Protein AF-A0A0N8TEP3-F1 (afdb_monomer)

Radius of gyration: 18.55 Å; Cα contacts (8 Å, |Δi|>4): 269; chains: 1; bounding box: 46×30×51 Å

Secondary structure (DSSP, 8-state):
--HHHHHTTTT-EEEEEE------EEEE--TT-SSGGG--TT--EEESSTTTSHHHHHHHHHHHHHH-GGGTTTTGGGEEE--HHHHHHHHHH-SSS--EEEE-TTHHHHHHTSTT-EEEEEHHHHHTS---S-EEEEEHHHHHH-HHHHHHHHHHHHHHHHHHHH-HHHHT--

pLDDT: mean 94.8, std 5.41, range [58.16, 98.81]

Foldseek 3Di:
DDPCVVCPPHQNKDFLDFLDWFKWFKKFLPPQQQAPVSDDLQAAEEDQDQCDAPLLQLQLLVQCVVPNNVCSCVCSSRYDHDDLVVLLVDCQVDPDSHGIYRGTPPSVVVSVVRVSMDTRDISQVSVVHTDGRDTDIGTPVCCVVCVPVSVVVSVVSVVVVVVCVVDVPVVPDD

Structure (mmCIF, N/CA/C/O backbone):
data_AF-A0A0N8TEP3-F1
#
_entry.id   AF-A0A0N8TEP3-F1
#
loop_
_atom_site.group_PDB
_atom_site.id
_atom_site.type_symbol
_atom_site.label_atom_id
_atom_site.label_alt_id
_atom_site.label_comp_id
_atom_site.label_asym_id
_atom_site.label_entity_id
_atom_site.label_seq_id
_atom_site.pdbx_PDB_ins_code
_atom_site.Cartn_x
_atom_site.Cartn_y
_atom_site.Cartn_z
_atom_site.occupancy
_atom_site.B_iso_or_equiv
_atom_site.auth_seq_id
_atom_site.auth_comp_id
_atom_site.auth_asym_id
_atom_site.auth_atom_id
_atom_site.pdbx_PDB_model_num
ATOM 1 N N . MET A 1 1 ? -10.595 -2.912 -13.301 1.00 58.91 1 MET A N 1
ATOM 2 C CA . MET A 1 1 ? -9.607 -3.291 -14.334 1.00 58.91 1 MET A CA 1
ATOM 3 C C . MET A 1 1 ? -8.311 -2.551 -14.093 1.00 58.91 1 MET A C 1
ATOM 5 O O . MET A 1 1 ? -8.337 -1.329 -13.972 1.00 58.91 1 MET A O 1
ATOM 9 N N . THR A 1 2 ? -7.221 -3.300 -13.992 1.00 80.44 2 THR A N 1
ATOM 10 C CA . THR A 1 2 ? -5.855 -2.792 -13.817 1.00 80.44 2 THR A CA 1
ATOM 11 C C . THR A 1 2 ? -5.251 -2.356 -15.157 1.00 80.44 2 THR A C 1
ATOM 13 O O . THR A 1 2 ? -5.836 -2.590 -16.217 1.00 80.44 2 THR A O 1
ATOM 16 N N . ILE A 1 3 ? -4.078 -1.715 -15.133 1.00 86.19 3 ILE A N 1
ATOM 17 C CA . ILE A 1 3 ? -3.324 -1.395 -16.357 1.00 86.19 3 ILE A CA 1
ATOM 18 C C . ILE A 1 3 ? -2.951 -2.660 -17.150 1.00 86.19 3 ILE A C 1
ATOM 20 O O . ILE A 1 3 ? -2.987 -2.653 -18.380 1.00 86.19 3 ILE A O 1
ATOM 24 N N . TRP A 1 4 ? -2.683 -3.767 -16.456 1.00 87.62 4 TRP A N 1
ATOM 25 C CA . TRP A 1 4 ? -2.353 -5.061 -17.054 1.00 87.62 4 TRP A CA 1
ATOM 26 C C . TRP A 1 4 ? -3.516 -5.595 -17.888 1.00 87.62 4 TRP A C 1
ATOM 28 O O . TRP A 1 4 ? -3.339 -5.939 -19.054 1.00 87.62 4 TRP A O 1
ATOM 38 N N . ASP A 1 5 ? -4.731 -5.551 -17.331 1.00 87.94 5 ASP A N 1
ATOM 39 C CA . ASP A 1 5 ? -5.941 -5.991 -18.035 1.00 87.94 5 ASP A CA 1
ATOM 40 C C . ASP A 1 5 ? -6.217 -5.130 -19.271 1.00 87.94 5 ASP A C 1
ATOM 42 O O . ASP A 1 5 ? -6.602 -5.638 -20.320 1.00 87.94 5 ASP A O 1
ATOM 46 N N . ARG A 1 6 ? -6.020 -3.810 -19.152 1.00 89.88 6 ARG A N 1
ATOM 47 C CA . ARG A 1 6 ? -6.320 -2.848 -20.224 1.00 89.88 6 ARG A CA 1
ATOM 48 C C . ARG A 1 6 ? -5.354 -2.931 -21.403 1.00 89.88 6 ARG A C 1
ATOM 50 O O . ARG A 1 6 ? -5.730 -2.547 -22.507 1.00 89.88 6 ARG A O 1
ATOM 57 N N . THR A 1 7 ? -4.120 -3.373 -21.171 1.00 94.88 7 THR A N 1
ATOM 58 C CA . THR A 1 7 ? -3.052 -3.359 -22.185 1.00 94.88 7 THR A CA 1
ATOM 59 C C . THR A 1 7 ? -2.749 -4.730 -22.783 1.00 94.88 7 THR A C 1
ATOM 61 O O . THR A 1 7 ? -2.000 -4.810 -23.761 1.00 94.88 7 THR A O 1
ATOM 64 N N . LYS A 1 8 ? -3.355 -5.797 -22.248 1.00 93.81 8 LYS A N 1
ATOM 65 C CA . LYS A 1 8 ? -3.216 -7.168 -22.746 1.00 93.81 8 LYS A CA 1
ATOM 66 C C . LYS A 1 8 ? -3.628 -7.270 -24.220 1.00 93.81 8 LYS A C 1
ATOM 68 O O . LYS A 1 8 ? -4.725 -6.867 -24.597 1.00 93.81 8 LYS A O 1
ATOM 73 N N . GLY A 1 9 ? -2.744 -7.822 -25.049 1.00 93.62 9 GLY A N 1
ATOM 74 C CA . GLY A 1 9 ? -2.934 -7.979 -26.494 1.00 93.62 9 GLY A CA 1
ATOM 75 C C . GLY A 1 9 ? -2.723 -6.702 -27.317 1.00 93.62 9 GLY A C 1
ATOM 76 O O . GLY A 1 9 ? -2.946 -6.729 -28.524 1.00 93.62 9 GLY A O 1
ATOM 77 N N . LYS A 1 10 ? -2.321 -5.588 -26.689 1.00 93.00 10 LYS A N 1
ATOM 78 C CA . LYS A 1 10 ? -1.996 -4.320 -27.360 1.00 93.00 10 LYS A CA 1
ATOM 79 C C . LYS A 1 10 ? -0.603 -3.845 -26.954 1.00 93.00 10 LYS A C 1
ATOM 81 O O . LYS A 1 10 ? 0.382 -4.322 -27.493 1.00 93.00 10 LYS A O 1
ATOM 86 N N . GLN A 1 11 ? -0.503 -2.925 -25.994 1.00 96.00 11 GLN A N 1
ATOM 87 C CA . GLN A 1 11 ? 0.782 -2.413 -25.510 1.00 96.00 11 GLN A CA 1
ATOM 88 C C . GLN A 1 11 ? 1.557 -3.438 -24.669 1.00 96.00 11 GLN A C 1
ATOM 90 O O . GLN A 1 11 ? 2.762 -3.270 -24.494 1.00 96.00 11 GLN A O 1
ATOM 95 N N . ASN A 1 12 ? 0.871 -4.454 -24.125 1.00 95.56 12 ASN A N 1
ATOM 96 C CA . ASN A 1 12 ? 1.445 -5.513 -23.294 1.00 95.56 12 ASN A CA 1
ATOM 97 C C . ASN A 1 12 ? 2.394 -4.951 -22.226 1.00 95.56 12 ASN A C 1
ATOM 99 O O . ASN A 1 12 ? 3.600 -5.190 -22.262 1.00 95.56 12 ASN A O 1
ATOM 103 N N . VAL A 1 13 ? 1.858 -4.165 -21.286 1.00 96.75 13 VAL A N 1
ATOM 104 C CA . VAL A 1 13 ? 2.673 -3.649 -20.178 1.00 96.75 13 VAL A CA 1
ATOM 105 C C . VAL A 1 13 ? 3.082 -4.828 -19.291 1.00 96.75 13 VAL A C 1
ATOM 107 O O . VAL A 1 13 ? 2.239 -5.645 -18.918 1.00 96.75 13 VAL A O 1
ATOM 110 N N . LYS A 1 14 ? 4.372 -4.928 -18.964 1.00 94.62 14 LYS A N 1
ATOM 111 C CA . LYS A 1 14 ? 4.967 -6.002 -18.155 1.00 94.62 14 LYS A CA 1
ATOM 112 C C . LYS A 1 14 ? 5.888 -5.418 -17.085 1.00 94.62 14 LYS A C 1
ATOM 114 O O . LYS A 1 14 ? 6.486 -4.359 -17.282 1.00 94.62 14 LYS A O 1
ATOM 119 N N . ALA A 1 15 ? 5.998 -6.111 -15.954 1.00 93.25 15 ALA A N 1
ATOM 120 C CA . ALA A 1 15 ? 6.945 -5.754 -14.903 1.00 93.25 15 ALA A CA 1
ATOM 121 C C . ALA A 1 15 ? 8.391 -6.022 -15.357 1.00 93.25 15 ALA A C 1
ATOM 123 O O . ALA A 1 15 ? 8.665 -7.028 -16.005 1.00 93.25 15 ALA A O 1
ATOM 124 N N . ILE A 1 16 ? 9.291 -5.113 -14.990 1.00 93.81 16 ILE A N 1
ATOM 125 C CA . ILE A 1 16 ? 10.739 -5.189 -15.211 1.00 93.81 16 ILE A CA 1
ATOM 126 C C . ILE A 1 16 ? 11.412 -5.782 -13.975 1.00 93.81 16 ILE A C 1
ATOM 128 O O . ILE A 1 16 ? 12.152 -6.755 -14.066 1.00 93.81 16 ILE A O 1
ATOM 132 N N . ALA A 1 17 ? 11.161 -5.171 -12.815 1.00 92.25 17 ALA A N 1
ATOM 133 C CA . ALA A 1 17 ? 11.792 -5.522 -11.551 1.00 92.25 17 ALA A CA 1
ATOM 134 C C . ALA A 1 17 ? 10.919 -5.085 -10.369 1.00 92.25 17 ALA A C 1
ATOM 136 O O . ALA A 1 17 ? 10.216 -4.072 -10.441 1.00 92.25 17 ALA A O 1
ATOM 137 N N . SER A 1 18 ? 10.997 -5.826 -9.264 1.00 90.88 18 SER A N 1
ATOM 138 C CA . SER A 1 18 ? 10.519 -5.367 -7.958 1.00 90.88 18 SER A CA 1
ATOM 139 C C . SER A 1 18 ? 11.547 -4.433 -7.328 1.00 90.88 18 SER A C 1
ATOM 141 O O . SER A 1 18 ? 12.733 -4.753 -7.328 1.00 90.88 18 SER A O 1
ATOM 143 N N . LEU A 1 19 ? 11.102 -3.328 -6.733 1.00 88.12 19 LEU A N 1
ATOM 144 C CA . LEU A 1 19 ? 11.996 -2.340 -6.112 1.00 88.12 19 LEU A CA 1
ATOM 145 C C . LEU A 1 19 ? 12.224 -2.554 -4.614 1.00 88.12 19 LEU A C 1
ATOM 147 O O . LEU A 1 19 ? 12.966 -1.811 -3.980 1.00 88.12 19 LEU A O 1
ATOM 151 N N . GLY A 1 20 ? 11.574 -3.553 -4.025 1.00 84.44 20 GLY A N 1
ATOM 152 C CA . GLY A 1 20 ? 11.754 -3.871 -2.618 1.00 84.44 20 GLY A CA 1
ATOM 153 C C . GLY A 1 20 ? 10.636 -4.736 -2.066 1.00 84.44 20 GLY A C 1
ATOM 154 O O . GLY A 1 20 ? 9.556 -4.848 -2.648 1.00 84.44 20 GLY A O 1
ATOM 155 N N . SER A 1 21 ? 10.918 -5.335 -0.917 1.00 85.75 21 SER A N 1
ATOM 156 C CA . SER A 1 21 ? 9.994 -6.156 -0.145 1.00 85.75 21 SER A CA 1
ATOM 157 C C . SER A 1 21 ? 9.827 -5.484 1.211 1.00 85.75 21 SER A C 1
ATOM 159 O O . SER A 1 21 ? 10.667 -5.638 2.099 1.00 85.75 21 SER A O 1
ATOM 161 N N . MET A 1 22 ? 8.770 -4.684 1.353 1.00 89.56 22 MET A N 1
ATOM 162 C CA . MET A 1 22 ? 8.400 -4.067 2.625 1.00 89.56 22 MET A CA 1
ATOM 163 C C . MET A 1 22 ? 6.888 -4.163 2.831 1.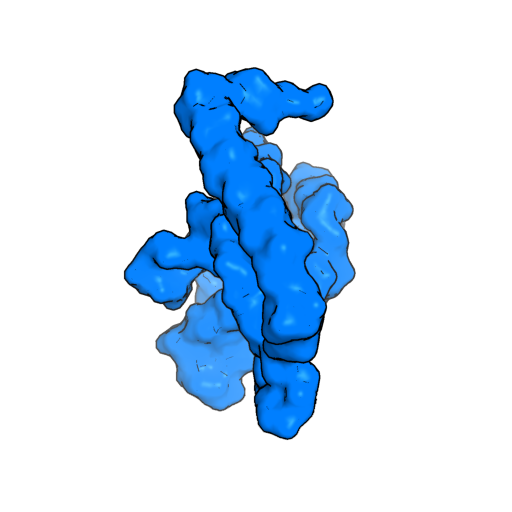00 89.56 22 MET A C 1
ATOM 165 O O . MET A 1 22 ? 6.132 -3.849 1.903 1.00 89.56 22 MET A O 1
ATOM 169 N N . PRO A 1 23 ? 6.425 -4.552 4.032 1.00 94.38 23 PRO A N 1
ATOM 170 C CA . PRO A 1 23 ? 5.004 -4.571 4.312 1.00 94.38 23 PRO A CA 1
ATOM 171 C C . PRO A 1 23 ? 4.467 -3.142 4.379 1.00 94.38 23 PRO A C 1
ATOM 173 O O . PRO A 1 23 ? 5.136 -2.231 4.866 1.00 94.38 23 PRO A O 1
ATOM 176 N N . ASN A 1 24 ? 3.237 -2.975 3.911 1.00 97.00 24 ASN A N 1
ATOM 177 C CA . ASN A 1 24 ? 2.411 -1.805 4.183 1.00 97.00 24 ASN A CA 1
ATOM 178 C C . ASN A 1 24 ? 1.559 -2.118 5.417 1.00 97.00 24 ASN A C 1
ATOM 180 O O . ASN A 1 24 ? 1.069 -3.245 5.557 1.00 97.00 24 ASN A O 1
ATOM 184 N N . TYR A 1 25 ? 1.360 -1.144 6.298 1.00 98.50 25 TYR A N 1
ATOM 185 C CA . TYR A 1 25 ? 0.572 -1.322 7.519 1.00 98.50 25 TYR A CA 1
ATOM 186 C C . TYR A 1 25 ? -0.721 -0.523 7.465 1.00 98.50 25 TYR A C 1
ATOM 188 O O . TYR A 1 25 ? -0.700 0.657 7.128 1.00 98.50 25 TYR A O 1
ATOM 196 N N . LEU A 1 26 ? -1.836 -1.144 7.855 1.00 98.69 26 LEU A N 1
ATOM 197 C CA . LEU A 1 26 ? -3.024 -0.388 8.243 1.00 98.69 26 LEU A CA 1
ATOM 198 C C . LEU A 1 26 ? -2.847 0.045 9.689 1.00 98.69 26 LEU A C 1
ATOM 200 O O . LEU A 1 26 ? -2.759 -0.799 10.582 1.00 98.69 26 LEU A O 1
ATOM 204 N N . LEU A 1 27 ? -2.769 1.348 9.897 1.00 98.81 27 LEU A N 1
ATOM 205 C CA . LEU A 1 27 ? -2.609 1.977 11.196 1.00 98.81 27 LEU A CA 1
ATOM 206 C C . LEU A 1 27 ? -3.899 2.690 11.581 1.00 98.81 27 LEU A C 1
ATOM 208 O O . LEU A 1 27 ? -4.637 3.144 10.707 1.00 98.81 27 LEU A O 1
ATOM 212 N N . THR A 1 28 ? -4.152 2.815 12.877 1.00 98.62 28 THR A N 1
ATOM 213 C CA . THR A 1 28 ? -5.267 3.606 13.400 1.00 98.62 28 THR A CA 1
ATOM 214 C C . THR A 1 28 ? -4.883 4.279 14.709 1.00 98.62 28 THR A C 1
ATOM 216 O O . THR A 1 28 ? -4.073 3.742 15.462 1.00 98.62 28 THR A O 1
ATOM 219 N N . ASN A 1 29 ? -5.465 5.450 14.966 1.00 98.06 29 ASN A N 1
ATOM 220 C CA . ASN A 1 29 ? -5.438 6.106 16.272 1.00 98.06 29 ASN A CA 1
ATOM 221 C C . ASN A 1 29 ? -6.754 5.911 17.051 1.00 98.06 29 ASN A C 1
ATOM 223 O O . ASN A 1 29 ? -6.900 6.421 18.161 1.00 98.06 29 ASN A O 1
ATOM 227 N N . ASN A 1 30 ? -7.722 5.176 16.484 1.00 97.88 30 ASN A N 1
ATOM 228 C CA . ASN A 1 30 ? -8.975 4.849 17.151 1.00 97.88 30 ASN A CA 1
ATOM 229 C C . ASN A 1 30 ? -8.746 3.681 18.132 1.00 97.88 30 ASN A C 1
ATOM 231 O O . ASN A 1 30 ? -8.542 2.545 17.690 1.00 97.88 30 ASN A O 1
ATOM 235 N N . PRO A 1 31 ? -8.828 3.893 19.461 1.00 96.94 31 PRO A N 1
ATOM 236 C CA . PRO A 1 31 ? -8.540 2.842 20.435 1.00 96.94 31 PRO A CA 1
ATOM 237 C C . PRO A 1 31 ? -9.537 1.679 20.373 1.00 96.94 31 PRO A C 1
ATOM 239 O O . PRO A 1 31 ? -9.193 0.588 20.828 1.00 96.94 31 PRO A O 1
ATOM 242 N N . ASN A 1 32 ? -10.725 1.882 19.795 1.00 97.81 32 ASN A N 1
ATOM 243 C CA . ASN A 1 32 ? -11.759 0.855 19.668 1.00 97.81 32 ASN A CA 1
ATOM 244 C C . ASN A 1 32 ? -11.535 -0.086 18.478 1.00 97.81 32 ASN A C 1
ATOM 246 O O . ASN A 1 32 ? -12.147 -1.147 18.432 1.00 97.81 32 ASN A O 1
ATOM 250 N N . VAL A 1 33 ? -10.658 0.270 17.534 1.00 98.44 33 VAL A N 1
ATOM 251 C CA . VAL A 1 33 ? -10.364 -0.562 16.363 1.00 98.44 33 VAL A CA 1
ATOM 252 C C . VAL A 1 33 ? -9.123 -1.396 16.642 1.00 98.44 33 VAL A C 1
ATOM 254 O O . VAL A 1 33 ? -8.015 -0.871 16.630 1.00 98.44 33 VAL A O 1
ATOM 257 N N . LYS A 1 34 ? -9.273 -2.698 16.900 1.00 98.12 34 LYS A N 1
ATOM 258 C CA . LYS A 1 34 ? -8.138 -3.621 17.110 1.00 98.12 34 LYS A CA 1
ATOM 259 C C . LYS A 1 34 ? -7.907 -4.531 15.915 1.00 98.12 34 LYS A C 1
ATOM 261 O O . LYS A 1 34 ? -6.782 -4.934 15.641 1.00 98.12 34 LYS A O 1
ATOM 266 N N . THR A 1 35 ? -8.973 -4.829 15.196 1.00 97.69 35 THR A N 1
ATOM 267 C CA . THR A 1 35 ? -9.001 -5.656 14.000 1.00 97.69 35 THR A CA 1
ATOM 268 C C . THR A 1 35 ? -9.816 -4.952 12.928 1.00 97.69 35 THR A C 1
ATOM 270 O O . THR A 1 35 ? -10.581 -4.032 13.213 1.00 97.69 35 THR A O 1
ATOM 273 N N . ILE A 1 36 ? -9.734 -5.417 11.681 1.00 96.50 36 ILE A N 1
ATOM 274 C CA . ILE A 1 36 ? -10.552 -4.810 10.628 1.00 96.50 36 ILE A CA 1
ATOM 275 C C . ILE A 1 36 ? -12.058 -5.001 10.832 1.00 96.50 36 ILE A C 1
ATOM 277 O O . ILE A 1 36 ? -12.845 -4.279 10.233 1.00 96.50 36 ILE A O 1
ATOM 281 N N . LYS A 1 37 ? -12.477 -5.967 11.661 1.00 97.56 37 LYS A N 1
ATOM 282 C CA . LYS A 1 37 ? -13.897 -6.198 11.960 1.00 97.56 37 LYS A CA 1
ATOM 283 C C . LYS A 1 37 ? -14.503 -5.089 12.819 1.00 97.56 37 LYS A C 1
ATOM 285 O O . LYS A 1 37 ? -15.721 -4.961 12.837 1.00 97.56 37 LYS A O 1
ATOM 290 N N . ASP A 1 38 ? -13.658 -4.303 13.479 1.00 98.31 38 ASP A N 1
ATOM 291 C CA . ASP A 1 38 ? -14.074 -3.231 14.378 1.00 98.31 38 ASP A CA 1
ATOM 292 C C . ASP A 1 38 ? -14.333 -1.911 13.633 1.00 98.31 38 ASP A C 1
ATOM 294 O O . ASP A 1 38 ? -14.879 -0.978 14.216 1.00 98.31 38 ASP A O 1
ATOM 298 N N . PHE A 1 39 ? -13.958 -1.820 12.349 1.00 98.25 39 PHE A N 1
ATOM 299 C CA . PHE A 1 39 ? -14.243 -0.647 11.526 1.00 98.25 39 PHE A CA 1
ATOM 300 C C . PHE A 1 39 ? -15.739 -0.481 11.262 1.00 98.25 39 PHE A C 1
ATOM 302 O O . PHE A 1 39 ? -16.465 -1.430 10.953 1.00 98.25 39 PHE A O 1
ATOM 309 N N . THR A 1 40 ? -16.172 0.771 11.302 1.00 96.94 40 THR A N 1
AT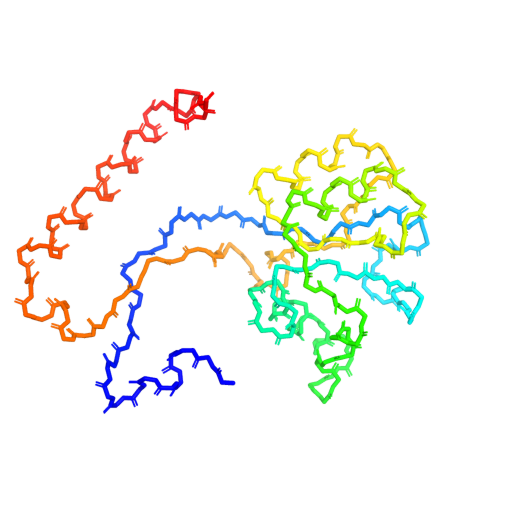OM 310 C CA . THR A 1 40 ? -17.551 1.209 11.107 1.00 96.94 40 THR A CA 1
ATOM 311 C C . THR A 1 40 ? -17.623 2.353 10.099 1.00 96.94 40 THR A C 1
ATOM 313 O O . THR A 1 40 ? -16.610 2.926 9.702 1.00 96.94 40 THR A O 1
ATOM 316 N N . ASP A 1 41 ? -18.839 2.768 9.748 1.00 96.31 41 ASP A N 1
ATOM 317 C CA . ASP A 1 41 ? -19.073 3.907 8.849 1.00 96.31 41 ASP A CA 1
ATOM 318 C C . ASP A 1 41 ? -18.618 5.263 9.429 1.00 96.31 41 ASP A C 1
ATOM 320 O O . ASP A 1 41 ? -18.625 6.278 8.726 1.00 96.31 41 ASP A O 1
ATOM 324 N N . LYS A 1 42 ? -18.215 5.301 10.707 1.00 95.88 42 LYS A N 1
ATOM 325 C CA . LYS A 1 42 ? -17.644 6.485 11.366 1.00 95.88 42 LYS A CA 1
ATOM 326 C C . LYS A 1 42 ? -16.144 6.631 11.126 1.00 95.88 42 LYS A C 1
ATOM 328 O O . LYS A 1 42 ? -15.613 7.718 11.318 1.00 95.88 42 LYS A O 1
ATOM 333 N N . ASP A 1 43 ? -15.468 5.556 10.740 1.00 98.19 43 ASP A N 1
ATOM 334 C CA . ASP A 1 43 ? -14.030 5.570 10.510 1.00 98.19 43 ASP A CA 1
ATOM 335 C C . ASP A 1 43 ? -13.707 6.131 9.122 1.00 98.19 43 ASP A C 1
ATOM 337 O O . ASP A 1 43 ? -14.538 6.101 8.210 1.00 98.19 43 ASP A O 1
ATOM 341 N N . ARG A 1 44 ? -12.490 6.651 8.945 1.00 98.44 44 ARG A N 1
ATOM 342 C CA . ARG A 1 44 ? -11.978 7.050 7.627 1.00 98.44 44 ARG A CA 1
ATOM 343 C C . ARG A 1 44 ? -10.570 6.520 7.444 1.00 98.44 44 ARG A C 1
ATOM 345 O O . ARG A 1 44 ? -9.658 6.864 8.195 1.00 98.44 44 ARG A O 1
ATOM 352 N N . ILE A 1 45 ? -10.411 5.690 6.419 1.00 98.69 45 ILE A N 1
ATOM 353 C CA . ILE A 1 45 ? -9.150 5.048 6.069 1.00 98.69 45 ILE A CA 1
ATOM 354 C C . ILE A 1 45 ? -8.509 5.840 4.934 1.00 98.69 45 ILE A C 1
ATOM 356 O O . ILE A 1 45 ? -8.938 5.772 3.783 1.00 98.69 45 ILE A O 1
ATOM 360 N N . ALA A 1 46 ? -7.451 6.578 5.241 1.00 98.44 46 ALA A N 1
ATOM 361 C CA . ALA A 1 46 ? -6.632 7.205 4.222 1.00 98.44 46 ALA A CA 1
ATOM 362 C C . ALA A 1 46 ? -5.856 6.145 3.427 1.00 98.44 46 ALA A C 1
ATOM 364 O O . ALA A 1 46 ? -5.233 5.238 3.988 1.00 98.44 46 ALA A O 1
ATOM 365 N N . VAL A 1 47 ? -5.873 6.290 2.107 1.00 97.62 47 VAL A N 1
ATOM 366 C CA . VAL A 1 47 ? -5.101 5.508 1.135 1.00 97.62 47 VAL A CA 1
ATOM 367 C C . VAL A 1 47 ? -4.655 6.437 -0.001 1.00 97.62 47 VAL A C 1
ATOM 369 O O . VAL A 1 47 ? -5.374 7.381 -0.307 1.00 97.62 47 VAL A O 1
ATOM 372 N N . PRO A 1 48 ? -3.534 6.192 -0.700 1.00 94.81 48 PRO A N 1
ATOM 373 C CA . PRO A 1 48 ? -3.100 7.086 -1.785 1.00 94.81 48 PRO A CA 1
ATOM 374 C C . PRO A 1 48 ? -4.071 7.155 -2.971 1.00 94.81 48 PRO A C 1
ATOM 376 O O . PRO A 1 48 ? -4.199 8.190 -3.619 1.00 94.81 48 PRO A O 1
ATOM 379 N N . ALA A 1 49 ? -4.751 6.044 -3.271 1.00 93.81 49 ALA A N 1
ATOM 380 C CA . ALA A 1 49 ? -5.705 5.943 -4.371 1.00 93.81 49 ALA A CA 1
ATOM 381 C C . ALA A 1 49 ? -6.873 5.025 -3.986 1.00 93.81 49 ALA A C 1
ATOM 383 O O . ALA A 1 49 ? -6.809 3.806 -4.188 1.00 93.81 49 ALA A O 1
ATOM 384 N N . ALA A 1 50 ? -7.932 5.614 -3.426 1.00 96.38 50 ALA A N 1
ATOM 385 C CA . ALA A 1 50 ? -9.088 4.878 -2.924 1.00 96.38 50 ALA A CA 1
ATOM 386 C C . ALA A 1 50 ? -9.742 3.991 -3.996 1.00 96.38 50 ALA A C 1
ATOM 388 O O . ALA A 1 50 ? -9.885 4.366 -5.160 1.00 96.38 50 ALA A O 1
ATOM 389 N N . GLY A 1 51 ? -10.092 2.765 -3.601 1.00 92.94 51 GLY A N 1
ATOM 390 C CA . GLY A 1 51 ? -10.756 1.761 -4.434 1.00 92.94 51 GLY A CA 1
ATOM 391 C C . GLY A 1 51 ? -9.886 1.100 -5.512 1.00 92.94 51 GLY A C 1
ATOM 392 O O . GLY A 1 51 ? -10.329 0.117 -6.119 1.00 92.94 51 GLY A O 1
ATOM 393 N N . VAL A 1 52 ? -8.663 1.586 -5.781 1.00 89.81 52 VAL A N 1
ATOM 394 C CA . VAL A 1 52 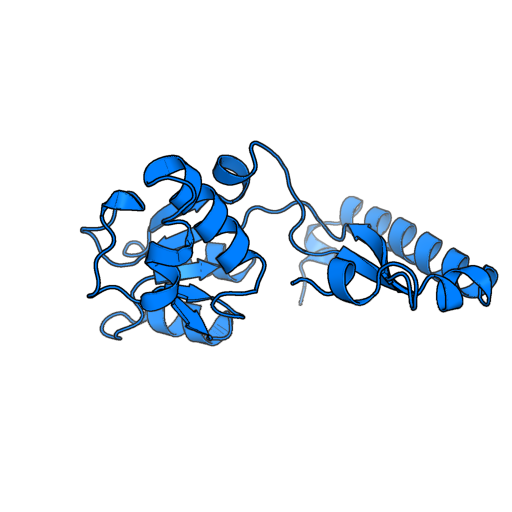? -7.840 1.082 -6.901 1.00 89.81 52 VAL A CA 1
ATOM 395 C C . VAL A 1 52 ? -6.364 0.829 -6.613 1.00 89.81 52 VAL A C 1
ATOM 397 O O . VAL A 1 52 ? -5.793 -0.030 -7.288 1.00 89.81 52 VAL A O 1
ATOM 400 N N . GLY A 1 53 ? -5.754 1.532 -5.657 1.00 89.69 53 GLY A N 1
ATOM 401 C CA . GLY A 1 53 ? -4.329 1.409 -5.341 1.00 89.69 53 GLY A CA 1
ATOM 402 C C . GLY A 1 53 ? -3.959 0.093 -4.654 1.00 89.69 53 GLY A C 1
ATOM 403 O O . GLY A 1 53 ? -4.829 -0.690 -4.270 1.00 89.69 53 GLY A O 1
ATOM 404 N N . PHE A 1 54 ? -2.657 -0.138 -4.463 1.00 92.88 54 PHE A N 1
ATOM 405 C CA . PHE A 1 54 ? -2.130 -1.329 -3.781 1.00 92.88 54 PHE A CA 1
ATOM 406 C C . PHE A 1 54 ? -2.774 -1.543 -2.403 1.00 92.88 54 PHE A C 1
ATOM 408 O O . PHE A 1 54 ? -3.223 -2.646 -2.087 1.00 92.88 54 PHE A O 1
ATOM 415 N N . GLN A 1 55 ? -2.889 -0.477 -1.610 1.00 95.56 55 GLN A N 1
ATOM 416 C CA . GLN A 1 55 ? -3.491 -0.522 -0.281 1.00 95.56 55 GLN A CA 1
ATOM 417 C C . GLN A 1 55 ? -4.979 -0.875 -0.340 1.00 95.56 55 GLN A C 1
ATOM 419 O O . GLN A 1 55 ? -5.430 -1.754 0.390 1.00 95.56 55 GLN A O 1
ATOM 424 N N . SER A 1 56 ? -5.735 -0.271 -1.263 1.00 95.62 56 SER A N 1
ATOM 425 C CA . SER A 1 56 ? -7.147 -0.616 -1.461 1.00 95.62 56 SER A CA 1
ATOM 426 C C . SER A 1 56 ? -7.322 -2.064 -1.910 1.00 95.62 56 SER A C 1
ATOM 428 O O . SER A 1 56 ? -8.177 -2.759 -1.378 1.00 95.62 56 SER A O 1
ATOM 430 N N . ARG A 1 57 ? -6.489 -2.565 -2.831 1.00 94.56 57 ARG A N 1
ATOM 431 C CA . ARG A 1 57 ? -6.538 -3.975 -3.257 1.00 94.56 57 ARG A CA 1
ATOM 432 C C . ARG A 1 57 ? -6.212 -4.928 -2.116 1.00 94.56 57 ARG A C 1
ATOM 434 O O . ARG A 1 57 ? -6.893 -5.934 -1.962 1.00 94.56 57 ARG A O 1
ATOM 441 N N . THR A 1 58 ? -5.223 -4.593 -1.296 1.00 96.62 58 THR A N 1
ATOM 442 C CA . THR A 1 58 ? -4.867 -5.395 -0.122 1.00 96.62 58 THR A CA 1
ATOM 443 C C . THR A 1 58 ? -6.017 -5.415 0.887 1.00 96.62 58 THR A C 1
ATOM 445 O O . THR A 1 58 ? -6.420 -6.485 1.333 1.00 96.62 58 THR A O 1
ATOM 448 N N . LEU A 1 59 ? -6.624 -4.261 1.182 1.00 97.56 5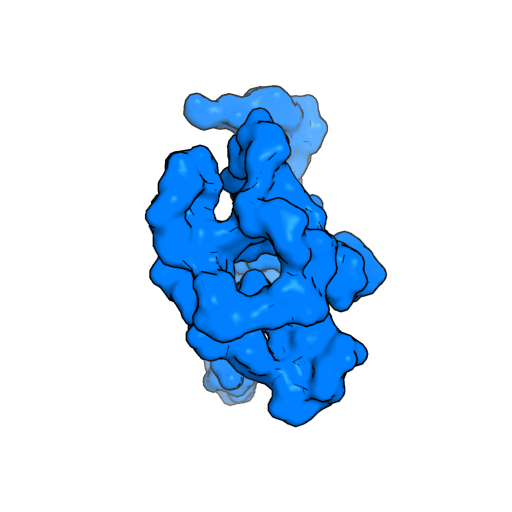9 LEU A N 1
ATOM 449 C CA . LEU A 1 59 ? -7.786 -4.189 2.069 1.00 97.56 59 LEU A CA 1
ATOM 450 C C . LEU A 1 59 ? -8.973 -4.986 1.514 1.00 97.56 59 LEU A C 1
ATOM 452 O O . LEU A 1 59 ? -9.616 -5.713 2.263 1.00 97.56 59 LEU A O 1
ATOM 456 N N . GLN A 1 60 ? -9.232 -4.916 0.209 1.00 97.50 60 GLN A N 1
ATOM 457 C CA . GLN A 1 60 ? -10.295 -5.674 -0.455 1.00 97.50 60 GLN A CA 1
ATOM 458 C C . GLN A 1 60 ? -10.073 -7.191 -0.390 1.00 97.50 60 GLN A C 1
ATOM 460 O O . GLN A 1 60 ? -11.035 -7.926 -0.176 1.00 97.50 60 GLN A O 1
ATOM 465 N N . ILE A 1 61 ? -8.829 -7.667 -0.533 1.00 97.56 61 ILE A N 1
ATOM 466 C CA . ILE A 1 61 ? -8.484 -9.090 -0.370 1.00 97.56 61 ILE A CA 1
ATOM 467 C C . ILE A 1 61 ? -8.825 -9.551 1.047 1.00 97.56 61 ILE A C 1
ATOM 469 O O . ILE A 1 61 ? -9.505 -10.561 1.217 1.00 97.56 61 ILE A O 1
ATOM 473 N N . GLU A 1 62 ? -8.396 -8.805 2.064 1.00 97.94 62 GLU A N 1
ATOM 474 C CA . GLU A 1 62 ? -8.676 -9.177 3.452 1.00 97.94 62 GLU A CA 1
ATOM 475 C C . GLU A 1 62 ? -10.171 -9.068 3.786 1.00 97.94 62 GLU A C 1
ATOM 477 O O . GLU A 1 62 ? -10.743 -9.938 4.439 1.00 97.94 62 GLU A O 1
ATOM 482 N N . THR A 1 63 ? -10.845 -8.050 3.252 1.00 97.88 63 THR A N 1
ATOM 483 C CA . THR A 1 63 ? -12.296 -7.877 3.390 1.00 97.88 63 THR A CA 1
ATOM 484 C C . THR A 1 63 ? -13.047 -9.061 2.786 1.00 97.88 63 THR A C 1
ATOM 486 O O . THR A 1 63 ? -13.947 -9.603 3.421 1.00 97.88 63 THR A O 1
ATOM 489 N N . ALA A 1 64 ? -12.657 -9.509 1.591 1.00 98.12 64 ALA A N 1
ATOM 490 C CA . ALA A 1 64 ? -13.260 -10.666 0.939 1.00 98.12 64 ALA A CA 1
ATOM 491 C C . ALA A 1 64 ? -13.055 -11.957 1.749 1.00 98.12 64 ALA A C 1
ATOM 493 O O . ALA A 1 64 ? -13.986 -12.750 1.876 1.00 98.12 64 ALA A O 1
ATOM 494 N N . LYS A 1 65 ? -11.874 -12.151 2.354 1.00 96.94 65 LYS A N 1
ATOM 495 C CA . LYS A 1 65 ? -11.614 -13.304 3.232 1.00 96.94 65 LYS A CA 1
ATOM 496 C C . LYS A 1 65 ? -12.509 -13.321 4.470 1.00 96.94 65 LYS A C 1
ATOM 498 O O . LYS A 1 65 ? -12.935 -14.395 4.884 1.00 96.94 65 LYS A O 1
ATOM 503 N N . LEU A 1 66 ? -12.786 -12.161 5.071 1.00 96.88 66 LEU A N 1
ATOM 504 C CA . LEU A 1 66 ? -13.572 -12.084 6.308 1.00 96.88 66 LEU A CA 1
ATOM 505 C C . LEU A 1 66 ? -15.084 -12.006 6.090 1.00 96.88 66 LEU A C 1
ATOM 507 O O . LEU A 1 66 ? -15.837 -12.510 6.920 1.00 96.88 66 LEU A O 1
ATOM 511 N N . PHE A 1 67 ? -15.528 -11.352 5.016 1.00 96.88 67 PHE A N 1
ATOM 512 C CA . PHE A 1 67 ? -16.938 -11.023 4.780 1.00 96.88 67 PHE A CA 1
ATOM 513 C C . PHE A 1 67 ? -17.511 -11.668 3.509 1.00 96.88 67 PHE A C 1
ATOM 515 O O . PHE A 1 67 ? -18.683 -11.463 3.196 1.00 96.88 67 PHE A O 1
ATOM 522 N N . GLY A 1 68 ? -16.714 -12.449 2.779 1.00 97.88 68 GLY A N 1
ATOM 523 C CA . GLY A 1 68 ? -17.092 -13.076 1.513 1.00 97.88 68 GLY A CA 1
ATOM 524 C C . GLY A 1 68 ? -16.805 -12.196 0.293 1.00 97.88 68 GLY A C 1
ATOM 525 O O . GLY A 1 68 ? -16.761 -10.967 0.377 1.00 97.88 68 GLY A O 1
ATOM 526 N N . ASN A 1 69 ? -16.626 -12.840 -0.865 1.00 97.25 69 ASN A N 1
ATOM 527 C CA . ASN A 1 69 ? -16.203 -12.185 -2.109 1.00 97.25 69 ASN A CA 1
ATOM 528 C C . ASN A 1 69 ? -17.138 -11.058 -2.558 1.00 97.25 69 ASN A C 1
ATOM 530 O O . ASN A 1 69 ? -16.648 -10.052 -3.058 1.00 97.25 69 ASN A O 1
ATOM 534 N N . ASP A 1 70 ? -18.447 -11.173 -2.334 1.00 97.81 70 ASP A N 1
ATOM 535 C CA . ASP A 1 70 ? -19.418 -10.136 -2.713 1.00 97.81 70 ASP A CA 1
ATOM 536 C C . ASP A 1 70 ? -19.255 -8.845 -1.895 1.00 97.81 70 ASP A C 1
ATOM 538 O O . ASP A 1 70 ? -19.632 -7.762 -2.339 1.00 97.81 70 ASP A O 1
ATOM 542 N N . ASN A 1 71 ? -18.617 -8.936 -0.724 1.00 97.31 71 ASN A N 1
ATOM 543 C CA . ASN A 1 71 ? -18.400 -7.824 0.195 1.00 97.31 71 ASN A CA 1
ATOM 544 C C . ASN A 1 71 ? -17.001 -7.210 0.091 1.00 97.31 71 ASN A C 1
ATOM 546 O O . ASN A 1 71 ? -16.650 -6.382 0.930 1.00 97.31 71 ASN A O 1
ATOM 550 N N . TYR A 1 72 ? -16.197 -7.552 -0.925 1.00 97.44 72 TYR A N 1
ATOM 551 C CA . TYR A 1 72 ? -14.813 -7.064 -1.040 1.00 97.44 72 TYR A CA 1
ATOM 552 C C . TYR A 1 72 ? -14.689 -5.532 -0.954 1.00 97.44 72 TYR A C 1
ATOM 554 O O . TYR A 1 72 ? -13.686 -5.031 -0.461 1.00 97.44 72 TYR A O 1
ATOM 562 N N . LYS A 1 73 ? -15.720 -4.787 -1.379 1.00 96.88 73 LYS A N 1
ATOM 563 C CA . LYS A 1 73 ? -15.772 -3.314 -1.349 1.00 96.88 73 LYS A CA 1
ATOM 564 C C . LYS A 1 73 ? -16.307 -2.708 -0.052 1.00 96.88 73 LYS A C 1
ATOM 566 O O . LYS A 1 73 ? -16.470 -1.494 0.001 1.00 96.88 73 LYS A O 1
ATOM 571 N N . LYS A 1 74 ? -16.603 -3.497 0.985 1.00 97.00 74 LYS A N 1
ATOM 572 C CA . LYS A 1 74 ? -17.230 -3.001 2.226 1.00 97.00 74 LYS A CA 1
ATOM 573 C C . LYS A 1 74 ? -16.528 -1.756 2.786 1.00 97.00 74 LYS A C 1
ATOM 575 O O . LYS A 1 74 ? -17.203 -0.797 3.142 1.00 97.00 74 LYS A O 1
ATOM 580 N N . PHE A 1 75 ? -15.193 -1.746 2.812 1.00 97.88 75 PHE A N 1
ATOM 581 C CA . PHE A 1 75 ? -14.416 -0.613 3.327 1.00 97.88 75 PHE A CA 1
ATOM 582 C C . PHE A 1 75 ? -14.033 0.438 2.276 1.00 97.88 75 PHE A C 1
ATOM 584 O O . PHE A 1 75 ? -13.450 1.461 2.634 1.00 97.88 75 PHE A O 1
ATOM 591 N N . ASP A 1 76 ? -14.386 0.253 0.999 1.00 97.19 76 ASP A N 1
ATOM 592 C CA . ASP A 1 76 ? -14.170 1.287 -0.022 1.00 97.19 76 ASP A CA 1
ATOM 593 C C . ASP A 1 76 ? -14.984 2.549 0.314 1.00 97.19 76 ASP A C 1
ATOM 595 O O . ASP A 1 76 ? -14.503 3.657 0.102 1.00 97.19 76 ASP A O 1
ATOM 599 N N . ASN A 1 77 ? -16.172 2.389 0.911 1.00 96.12 77 ASN A N 1
ATOM 600 C CA . ASN A 1 77 ? -17.067 3.494 1.283 1.00 96.12 77 ASN A CA 1
ATOM 601 C C . ASN A 1 77 ? -16.515 4.398 2.396 1.00 96.12 77 ASN A C 1
ATOM 603 O O . ASN A 1 77 ? -16.938 5.545 2.515 1.00 96.12 77 ASN A O 1
ATOM 607 N N . ILE A 1 78 ? -15.587 3.887 3.207 1.00 97.88 78 ILE A N 1
ATOM 608 C CA . ILE A 1 78 ? -14.910 4.646 4.268 1.00 97.88 78 ILE A CA 1
ATOM 609 C C . ILE A 1 78 ? -13.453 4.961 3.915 1.00 97.88 78 ILE A C 1
ATOM 611 O O . ILE A 1 78 ? -12.719 5.513 4.733 1.00 97.88 78 ILE A O 1
ATOM 615 N N . SER A 1 79 ? -13.012 4.598 2.709 1.00 98.25 79 SER A N 1
ATOM 616 C CA . SER A 1 79 ? -11.662 4.872 2.232 1.00 98.25 79 SER A CA 1
ATOM 617 C C . SER A 1 79 ? -11.620 6.208 1.501 1.00 98.25 79 SER A C 1
ATOM 619 O O . SER A 1 79 ? -12.455 6.476 0.640 1.00 98.25 79 SER A O 1
ATOM 621 N N . VAL A 1 80 ? -10.612 7.029 1.786 1.00 97.81 80 VAL A N 1
ATOM 622 C CA . VAL A 1 80 ? -10.437 8.343 1.153 1.00 97.81 80 VAL A CA 1
ATOM 623 C C . VAL A 1 80 ? -9.041 8.488 0.563 1.00 97.81 80 VAL A C 1
ATOM 625 O O . VAL A 1 80 ? -8.063 7.979 1.113 1.00 97.81 80 VAL A O 1
ATOM 628 N N . SER A 1 81 ? -8.955 9.173 -0.579 1.00 98.19 81 SER A N 1
ATOM 629 C CA . SER A 1 81 ? -7.680 9.430 -1.250 1.00 98.19 81 SER A CA 1
ATOM 630 C C . SER A 1 81 ? -6.928 10.562 -0.555 1.00 98.19 81 SER A C 1
ATOM 632 O O . SER A 1 81 ? -7.401 11.696 -0.551 1.00 98.19 81 SER A O 1
ATOM 634 N N . LEU A 1 82 ? -5.759 10.259 0.004 1.00 97.62 82 LEU A N 1
ATOM 635 C CA . LEU A 1 82 ? -4.890 11.229 0.666 1.00 97.62 82 LEU A CA 1
ATOM 636 C C . LEU A 1 82 ? -3.423 10.801 0.534 1.00 97.62 82 LEU A C 1
ATOM 638 O O . LEU A 1 82 ? -3.103 9.614 0.644 1.00 97.62 82 LEU A O 1
ATOM 642 N N . ALA A 1 83 ? -2.526 11.758 0.286 1.00 97.50 83 ALA A N 1
ATOM 643 C CA . ALA A 1 83 ? -1.098 11.478 0.178 1.00 97.50 83 ALA A CA 1
ATOM 644 C C . ALA A 1 83 ? -0.535 11.000 1.528 1.00 97.50 83 ALA A C 1
ATOM 646 O O . ALA A 1 83 ? -0.999 11.416 2.589 1.00 97.50 83 ALA A O 1
ATOM 647 N N . HIS A 1 84 ? 0.483 10.132 1.501 1.00 97.00 84 HIS A N 1
ATOM 648 C CA . HIS A 1 84 ? 1.058 9.579 2.732 1.00 97.00 84 HIS A CA 1
ATOM 649 C C . HIS A 1 84 ? 1.520 10.640 3.754 1.00 97.00 84 HIS A C 1
ATOM 651 O O . HIS A 1 84 ? 1.218 10.432 4.932 1.00 97.00 84 HIS A O 1
ATOM 657 N N . PRO A 1 85 ? 2.184 11.755 3.370 1.00 97.44 85 PRO A N 1
ATOM 658 C CA . PRO A 1 85 ? 2.542 12.808 4.323 1.00 97.44 85 PRO A CA 1
ATOM 659 C C . PRO A 1 85 ? 1.325 13.396 5.044 1.00 97.44 85 PRO A C 1
ATOM 661 O O . PRO A 1 85 ? 1.299 13.432 6.272 1.00 97.44 85 PRO A O 1
ATOM 664 N N . ASP A 1 86 ? 0.289 13.769 4.292 1.00 97.81 86 ASP A N 1
ATOM 665 C CA . ASP A 1 86 ? -0.911 14.413 4.837 1.00 97.81 86 ASP A CA 1
ATOM 666 C C . ASP A 1 86 ? -1.717 13.452 5.718 1.00 97.81 86 ASP A C 1
ATOM 668 O O . ASP A 1 86 ? -2.180 13.820 6.796 1.00 97.81 86 ASP A O 1
ATOM 672 N N . ALA A 1 87 ? -1.838 12.189 5.297 1.00 98.12 87 ALA A N 1
ATOM 673 C CA . ALA A 1 87 ? -2.497 11.144 6.076 1.00 98.12 87 ALA A CA 1
ATOM 674 C C . ALA A 1 87 ? -1.770 10.865 7.397 1.00 98.12 87 ALA A C 1
ATOM 676 O O . ALA A 1 87 ? -2.411 10.686 8.430 1.00 98.12 87 ALA A O 1
ATOM 677 N N . THR A 1 88 ? -0.435 10.876 7.372 1.00 98.19 88 THR A N 1
ATOM 678 C CA . THR A 1 88 ? 0.392 10.691 8.571 1.00 98.19 88 THR A CA 1
ATOM 679 C C . THR A 1 88 ? 0.230 11.869 9.521 1.00 98.19 88 THR A C 1
ATOM 681 O O . THR A 1 88 ? -0.011 11.662 10.707 1.00 98.19 88 THR A O 1
ATOM 684 N N . ALA A 1 89 ? 0.285 13.101 9.006 1.00 97.38 89 ALA A N 1
ATOM 685 C CA . ALA A 1 89 ? 0.062 14.305 9.799 1.00 97.38 89 ALA A CA 1
ATOM 686 C C . ALA A 1 89 ? -1.329 14.308 10.457 1.00 97.38 89 ALA A C 1
ATOM 688 O O . ALA A 1 89 ? -1.438 14.568 11.654 1.00 97.38 89 ALA A O 1
ATOM 689 N N . ALA A 1 90 ? -2.379 13.951 9.710 1.00 97.12 90 ALA A N 1
ATOM 690 C CA . ALA A 1 90 ? -3.745 13.865 10.227 1.00 97.12 90 ALA A CA 1
ATOM 691 C C . ALA A 1 90 ? -3.897 12.792 11.320 1.00 97.12 90 ALA A C 1
ATOM 693 O O . ALA A 1 90 ? -4.512 13.041 12.360 1.00 97.12 90 ALA A O 1
ATOM 694 N N . LEU A 1 91 ? -3.295 11.616 11.110 1.00 97.00 91 LEU A N 1
ATOM 695 C CA . LEU A 1 91 ? -3.317 10.518 12.075 1.00 97.00 91 LEU A CA 1
ATOM 696 C C . LEU A 1 91 ? -2.592 10.890 13.378 1.00 97.00 91 LEU A C 1
ATOM 698 O O . LEU A 1 91 ? -3.087 10.585 14.463 1.00 97.00 91 LEU A O 1
ATOM 702 N N . LEU A 1 92 ? -1.442 11.564 13.265 1.00 96.62 92 LEU A N 1
ATOM 703 C CA . LEU 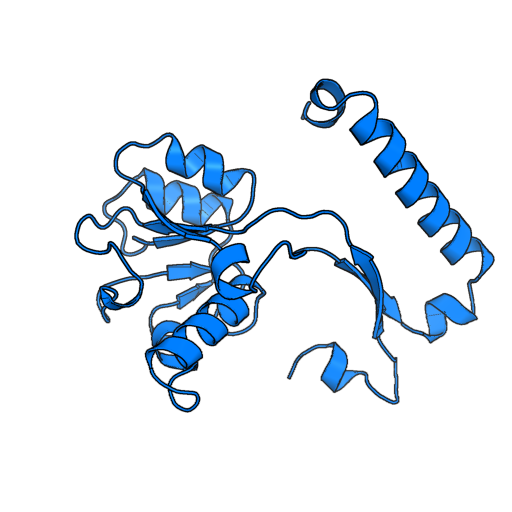A 1 92 ? -0.619 11.995 14.396 1.00 96.62 92 LEU A CA 1
ATOM 704 C C . LEU A 1 92 ? -1.257 13.133 15.197 1.00 96.62 92 LEU A C 1
ATOM 706 O O . LEU A 1 92 ? -1.202 13.102 16.425 1.00 96.62 92 LEU A O 1
ATOM 710 N N . ALA A 1 93 ? -1.848 14.119 14.517 1.00 95.12 93 ALA A N 1
ATOM 711 C CA . ALA A 1 93 ? -2.508 15.250 15.165 1.00 95.12 93 ALA A CA 1
ATOM 712 C C . ALA A 1 93 ? -3.716 14.803 16.003 1.00 95.12 93 ALA A C 1
ATOM 714 O O . ALA A 1 93 ? -3.965 15.353 17.075 1.00 95.12 93 ALA A O 1
ATOM 715 N N . GLY A 1 94 ? -4.446 13.786 15.530 1.00 88.44 94 GLY A N 1
ATOM 716 C CA . GLY A 1 94 ? -5.702 13.362 16.140 1.00 88.44 94 GLY A CA 1
ATOM 717 C C . GLY A 1 94 ? -6.820 14.397 15.956 1.00 88.44 94 GLY A C 1
ATOM 718 O O . GLY A 1 94 ? -6.600 15.535 15.551 1.00 88.44 94 GLY A O 1
ATOM 719 N N . GLY A 1 95 ? -8.065 13.987 16.199 1.00 85.12 95 GLY A N 1
ATOM 720 C CA . GLY A 1 95 ? -9.228 14.887 16.142 1.00 85.12 95 GLY A CA 1
ATOM 721 C C . GLY A 1 95 ? -9.734 15.252 14.739 1.00 85.12 95 GLY A C 1
ATOM 722 O O . GLY A 1 95 ? -10.760 15.919 14.633 1.00 85.12 95 GLY A O 1
ATOM 723 N N . SER A 1 96 ? -9.071 14.799 13.672 1.00 89.00 96 SER A N 1
ATOM 724 C CA . SER A 1 96 ? -9.633 14.835 12.316 1.00 89.00 96 SER A CA 1
ATOM 725 C C . SER A 1 96 ? -10.571 13.646 12.071 1.00 89.00 96 SER A C 1
ATOM 727 O O . SER A 1 96 ? -10.555 12.668 12.820 1.00 89.00 96 SER A O 1
ATOM 729 N N . GLU A 1 97 ? -11.356 13.692 10.991 1.00 92.88 97 GLU A N 1
ATOM 730 C CA . GLU A 1 97 ? -12.138 12.527 10.554 1.00 92.88 97 GLU A CA 1
ATOM 731 C C . GLU A 1 97 ? -11.241 11.358 10.109 1.00 92.88 97 GLU A C 1
ATOM 733 O O . GLU A 1 97 ? -11.657 10.204 10.198 1.00 92.88 97 GLU A O 1
ATOM 738 N N . ILE A 1 98 ? -10.004 11.633 9.665 1.00 97.75 98 ILE A N 1
ATOM 739 C CA . 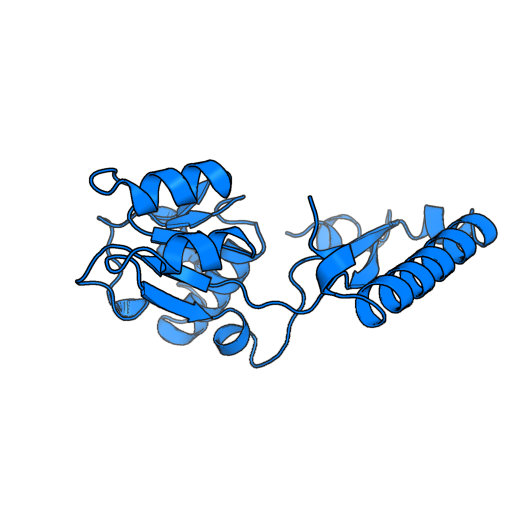ILE A 1 98 ? -9.004 10.612 9.331 1.00 97.75 98 ILE A CA 1
ATOM 740 C C . ILE A 1 98 ? -8.449 10.023 10.620 1.00 97.75 98 ILE A C 1
ATOM 742 O O . ILE A 1 98 ? -7.597 10.610 11.288 1.00 97.75 98 ILE A O 1
ATOM 746 N N . ASN A 1 99 ? -8.923 8.828 10.944 1.00 98.00 99 ASN A N 1
ATOM 747 C CA . ASN A 1 99 ? -8.485 8.089 12.120 1.00 98.00 99 ASN A CA 1
ATOM 748 C C . ASN A 1 99 ? -7.656 6.849 11.775 1.00 98.00 99 ASN A C 1
ATOM 750 O O . ASN A 1 99 ? -7.183 6.152 12.670 1.00 98.00 99 ASN A O 1
ATOM 754 N N . SER A 1 100 ? -7.490 6.551 10.483 1.00 98.69 100 SER A N 1
ATOM 755 C CA . SER A 1 100 ? -6.775 5.370 10.014 1.00 98.69 100 SER A CA 1
ATOM 756 C C . SER A 1 100 ? -6.034 5.640 8.712 1.00 98.69 100 SER A C 1
ATOM 758 O O . SER A 1 100 ? -6.484 6.416 7.872 1.00 98.69 100 SER A O 1
ATOM 760 N N . HIS A 1 101 ? -4.901 4.974 8.513 1.00 98.69 101 HIS A N 1
ATOM 761 C CA . HIS A 1 101 ? -4.064 5.126 7.324 1.00 98.69 101 HIS A CA 1
ATOM 762 C C . HIS A 1 101 ? -3.490 3.778 6.915 1.00 98.69 101 HIS A C 1
ATOM 764 O O . HIS A 1 101 ? -2.778 3.143 7.691 1.00 98.69 101 HIS A O 1
ATOM 770 N N . PHE A 1 102 ? -3.761 3.345 5.684 1.00 98.31 102 PHE A N 1
ATOM 771 C CA . PHE A 1 102 ? -3.001 2.250 5.095 1.00 98.31 102 PHE A CA 1
ATOM 772 C C . PHE A 1 102 ? -1.713 2.827 4.500 1.00 98.31 102 PHE A C 1
ATOM 774 O O . PHE A 1 102 ? -1.684 3.386 3.402 1.00 98.31 102 PHE A O 1
ATOM 781 N N . SER A 1 103 ? -0.653 2.742 5.291 1.00 97.50 103 SER A N 1
ATOM 782 C CA . SER A 1 103 ? 0.608 3.432 5.080 1.00 97.50 103 SER A CA 1
ATOM 783 C C . SER A 1 103 ? 1.666 2.541 4.428 1.00 97.50 103 SER A C 1
ATOM 785 O O . SER A 1 103 ? 1.506 1.325 4.308 1.00 97.50 103 SER A O 1
ATOM 787 N N . SER A 1 104 ? 2.765 3.166 4.019 1.00 95.00 104 SER A N 1
ATOM 788 C CA . SER A 1 104 ? 3.995 2.518 3.569 1.00 95.00 104 SER A CA 1
ATOM 789 C C . SER A 1 104 ? 5.192 3.139 4.297 1.00 95.00 104 SER A C 1
ATOM 791 O O . SER A 1 104 ? 5.077 4.235 4.855 1.00 95.00 104 SER A O 1
ATOM 793 N N . PRO A 1 105 ? 6.373 2.504 4.282 1.00 93.62 105 PRO A N 1
ATOM 794 C CA . PRO A 1 105 ? 7.600 3.168 4.708 1.00 93.62 105 PRO A CA 1
ATOM 795 C C . PRO A 1 105 ? 7.869 4.469 3.927 1.00 93.62 105 PRO A C 1
ATOM 797 O O . PRO A 1 105 ? 7.522 4.538 2.743 1.00 93.62 105 PRO A O 1
ATOM 800 N N . PRO A 1 106 ? 8.497 5.480 4.559 1.00 93.31 106 PRO A N 1
ATOM 801 C CA . PRO A 1 106 ? 8.884 5.524 5.977 1.00 93.31 106 PRO A CA 1
ATOM 802 C C . PRO A 1 106 ? 7.731 5.918 6.923 1.00 93.31 106 PRO A C 1
ATOM 804 O O . PRO A 1 106 ? 7.835 5.713 8.130 1.00 93.31 106 PRO A O 1
ATOM 807 N N . PHE A 1 107 ? 6.624 6.432 6.384 1.00 97.31 107 PHE A N 1
ATOM 808 C CA . PHE A 1 107 ? 5.506 7.022 7.127 1.00 97.31 107 PHE A CA 1
ATOM 809 C C . PHE A 1 107 ? 4.908 6.110 8.197 1.00 97.31 107 PHE A C 1
ATOM 811 O O . PHE A 1 107 ? 4.559 6.568 9.279 1.00 97.31 107 PHE A O 1
ATOM 818 N N . GLN A 1 108 ? 4.821 4.807 7.929 1.00 97.50 108 GLN A N 1
ATOM 819 C CA . GLN A 1 108 ? 4.293 3.861 8.911 1.00 97.50 108 GLN A CA 1
ATOM 820 C C . GLN A 1 108 ? 5.147 3.774 10.182 1.00 97.50 108 GLN A C 1
ATOM 822 O O . GLN A 1 108 ? 4.608 3.545 11.258 1.00 97.50 108 GLN A O 1
ATOM 827 N N . TYR A 1 109 ? 6.467 3.947 10.064 1.00 96.12 109 TYR A N 1
ATOM 828 C CA . TYR A 1 109 ? 7.369 3.918 11.213 1.00 96.12 109 TYR A CA 1
ATOM 829 C C . TYR A 1 109 ? 7.242 5.209 12.016 1.00 96.12 109 TYR A C 1
ATOM 831 O O . TYR A 1 109 ? 7.056 5.138 13.222 1.00 96.12 109 TYR A O 1
ATOM 839 N N . GLN A 1 110 ? 7.208 6.355 11.331 1.00 96.50 110 GLN A N 1
ATOM 840 C CA . GLN A 1 110 ? 6.973 7.665 11.948 1.00 96.50 110 GLN A CA 1
ATOM 841 C C . GLN A 1 110 ? 5.635 7.711 12.696 1.00 96.50 110 GLN A C 1
ATOM 843 O O . GLN A 1 110 ? 5.558 8.172 13.827 1.00 96.50 110 GLN A O 1
ATOM 848 N N . ALA A 1 111 ? 4.568 7.190 12.086 1.00 97.50 111 ALA A N 1
ATOM 849 C CA . ALA A 1 111 ? 3.254 7.139 12.713 1.00 97.50 111 ALA A CA 1
ATOM 850 C C . ALA A 1 111 ? 3.255 6.290 13.997 1.00 97.50 111 ALA A C 1
ATOM 852 O O . ALA A 1 111 ? 2.629 6.676 14.978 1.00 97.50 111 ALA A O 1
ATOM 853 N N . LEU A 1 112 ? 3.978 5.164 14.002 1.00 98.25 112 LEU A N 1
ATOM 854 C CA . LEU A 1 112 ? 4.081 4.247 15.144 1.00 98.25 112 LEU A CA 1
ATOM 855 C C . LEU A 1 112 ? 4.959 4.772 16.294 1.00 98.25 112 LEU A C 1
ATOM 857 O O . LEU A 1 112 ? 4.946 4.176 17.368 1.00 98.25 112 LEU A O 1
ATOM 861 N N . GLU A 1 113 ? 5.698 5.869 16.108 1.00 97.50 113 GLU A N 1
ATOM 862 C CA . GLU A 1 113 ? 6.377 6.560 17.216 1.00 97.50 113 GLU A CA 1
ATOM 863 C C . GLU A 1 113 ? 5.375 7.254 18.153 1.00 97.50 113 GLU A C 1
ATOM 865 O O . GLU A 1 113 ? 5.675 7.491 19.324 1.00 97.50 113 GLU A O 1
ATOM 870 N N . ASN A 1 114 ? 4.164 7.553 17.670 1.00 97.00 114 ASN A N 1
ATOM 871 C CA . ASN A 1 114 ? 3.091 8.086 18.497 1.00 97.00 114 ASN A CA 1
ATOM 872 C C . ASN A 1 114 ? 2.381 6.946 19.251 1.00 97.00 114 ASN A C 1
ATOM 874 O O . ASN A 1 114 ? 1.803 6.067 18.610 1.00 97.00 114 ASN A O 1
ATOM 878 N N . PRO A 1 115 ? 2.333 6.974 20.598 1.00 96.94 115 PRO A N 1
ATOM 879 C CA . PRO A 1 115 ? 1.757 5.891 21.399 1.00 96.94 115 PRO A CA 1
ATOM 880 C C . PRO A 1 115 ? 0.247 5.698 21.197 1.00 96.94 115 PRO A C 1
ATOM 882 O O . PRO A 1 115 ? -0.288 4.656 21.571 1.00 96.94 115 PRO A O 1
ATOM 885 N N . ASN A 1 116 ? -0.447 6.681 20.615 1.00 96.44 116 ASN A N 1
ATOM 886 C CA . ASN A 1 116 ? -1.869 6.576 20.294 1.00 96.44 116 ASN A CA 1
ATOM 887 C C . ASN A 1 116 ? -2.129 5.847 18.971 1.00 96.44 116 ASN A C 1
ATOM 889 O O . ASN A 1 116 ? -3.280 5.530 18.689 1.00 96.44 116 ASN A O 1
ATOM 893 N N . VAL A 1 117 ? -1.101 5.606 18.154 1.00 98.56 117 VAL A N 1
ATOM 894 C CA . VAL A 1 117 ? -1.223 4.921 16.867 1.00 98.56 117 VAL A CA 1
ATOM 895 C C . VAL A 1 117 ? -0.782 3.473 17.015 1.00 98.56 117 VAL A C 1
ATOM 897 O O . VAL A 1 117 ? 0.324 3.184 17.466 1.00 98.56 117 VAL A O 1
ATOM 900 N N . HIS A 1 118 ? -1.612 2.538 16.559 1.00 98.62 118 HIS A N 1
ATOM 901 C CA . HIS A 1 118 ? -1.263 1.119 16.535 1.00 98.62 118 HIS A CA 1
ATOM 902 C C . HIS A 1 118 ? -1.572 0.468 15.191 1.00 98.62 118 HIS A C 1
ATOM 904 O O . HIS A 1 118 ? -2.392 0.932 14.395 1.00 98.62 118 HIS A O 1
ATOM 910 N N . LYS A 1 119 ? -0.883 -0.645 14.935 1.00 98.56 119 LYS A N 1
ATOM 911 C CA . LYS A 1 119 ? -1.069 -1.461 13.734 1.00 98.56 119 LYS A CA 1
ATOM 912 C C . LYS A 1 119 ? -2.304 -2.351 13.876 1.00 98.56 119 LYS A C 1
ATOM 914 O O . LYS A 1 119 ? -2.407 -3.100 14.842 1.00 98.56 119 LYS A O 1
ATOM 919 N N . VAL A 1 120 ? -3.178 -2.310 12.874 1.00 98.50 120 VAL A N 1
ATOM 920 C CA . VAL A 1 120 ? -4.358 -3.178 12.727 1.00 98.50 120 VAL A CA 1
ATOM 921 C C . VAL A 1 120 ? -4.034 -4.416 11.887 1.00 98.50 120 VAL A C 1
ATOM 923 O O . VAL A 1 120 ? -4.424 -5.520 12.248 1.00 98.50 120 VAL A O 1
ATOM 926 N N . LEU A 1 121 ? -3.310 -4.255 10.771 1.00 97.31 121 LEU A N 1
ATOM 927 C CA . LEU A 1 121 ? -2.862 -5.377 9.931 1.00 97.31 121 LEU A CA 1
ATOM 928 C C . LEU A 1 121 ? -1.563 -5.065 9.185 1.00 97.31 121 LEU A C 1
ATOM 930 O O . LEU A 1 121 ? -1.224 -3.900 8.962 1.00 97.31 121 LEU A O 1
ATOM 934 N N . SER A 1 122 ? -0.872 -6.122 8.752 1.00 97.81 122 SER A N 1
ATOM 935 C CA . SER A 1 122 ? 0.225 -6.060 7.782 1.00 97.81 122 SER A CA 1
ATOM 936 C C . SER A 1 122 ? -0.214 -6.605 6.427 1.00 97.81 122 SER A C 1
ATOM 938 O O . SER A 1 122 ? -0.872 -7.640 6.348 1.00 97.81 122 SER A O 1
ATOM 940 N N . SER A 1 123 ? 0.215 -5.964 5.338 1.00 97.31 123 SER A N 1
ATOM 941 C CA . SER A 1 123 ? -0.032 -6.475 3.987 1.00 97.31 123 SER A CA 1
ATOM 942 C C . SER A 1 123 ? 0.565 -7.865 3.761 1.00 97.31 123 SER A C 1
ATOM 944 O O . SER A 1 123 ? 0.060 -8.603 2.924 1.00 97.31 123 SER A O 1
ATOM 946 N N . TYR A 1 124 ? 1.616 -8.251 4.489 1.00 96.62 124 TYR A N 1
ATOM 947 C CA . TYR A 1 124 ? 2.181 -9.602 4.386 1.00 96.62 124 TYR A CA 1
ATOM 948 C C . TYR A 1 124 ? 1.254 -10.669 4.954 1.00 96.62 124 TYR A C 1
ATOM 950 O O . TYR A 1 124 ? 1.143 -11.737 4.358 1.00 96.62 124 TYR A O 1
ATOM 958 N N . ASP A 1 125 ? 0.544 -10.366 6.041 1.00 95.62 125 ASP A N 1
ATOM 959 C CA . ASP A 1 125 ? -0.430 -11.291 6.630 1.00 95.62 125 ASP A CA 1
ATOM 960 C C . ASP A 1 125 ? -1.579 -11.527 5.637 1.00 95.62 125 ASP A C 1
ATOM 962 O O . ASP A 1 125 ? -2.026 -12.652 5.415 1.00 95.62 125 ASP A O 1
ATOM 966 N N . VAL A 1 126 ? -1.991 -10.462 4.944 1.00 96.69 126 VAL A N 1
ATOM 967 C CA . VAL A 1 126 ? -3.032 -10.517 3.913 1.00 96.69 126 VAL A CA 1
ATOM 968 C C . VAL A 1 126 ? -2.558 -11.254 2.659 1.00 96.69 126 VAL A C 1
ATOM 970 O O . VAL A 1 126 ? -3.303 -12.053 2.093 1.00 96.69 126 VAL A O 1
ATOM 973 N N . LEU A 1 127 ? -1.336 -11.006 2.194 1.00 95.19 127 LEU A N 1
ATOM 974 C CA . LEU A 1 127 ? -0.817 -11.600 0.957 1.00 95.19 127 LEU A CA 1
ATOM 975 C C . LEU A 1 127 ? -0.203 -12.995 1.165 1.00 95.19 127 LEU A C 1
ATOM 977 O O . LEU A 1 127 ? 0.144 -13.652 0.188 1.00 95.19 127 LEU A O 1
ATOM 981 N N . GLY A 1 128 ? -0.115 -13.469 2.412 1.00 94.25 128 GLY A N 1
ATOM 982 C CA . GLY A 1 128 ? 0.402 -14.796 2.756 1.00 94.25 128 GLY A CA 1
ATOM 983 C C . GLY A 1 128 ? 1.929 -14.896 2.755 1.00 94.25 128 GLY A C 1
ATOM 984 O O . GLY A 1 128 ? 2.468 -15.997 2.673 1.00 94.25 128 GLY A O 1
ATOM 985 N N . GLY A 1 129 ? 2.639 -13.768 2.824 1.00 93.25 129 GLY A N 1
ATOM 986 C CA . GLY A 1 129 ? 4.097 -13.734 2.822 1.00 93.25 129 GLY A CA 1
ATOM 987 C C . GLY A 1 129 ? 4.680 -12.409 2.342 1.00 93.25 129 GLY A C 1
ATOM 988 O O . GLY A 1 129 ? 3.983 -11.404 2.196 1.00 93.25 129 GLY A O 1
ATOM 989 N N . GLN A 1 130 ? 5.991 -12.422 2.101 1.00 90.69 130 GLN A N 1
ATOM 990 C CA . GLN A 1 130 ? 6.703 -11.279 1.541 1.00 90.69 130 GLN A CA 1
ATOM 991 C C . GLN A 1 130 ? 6.151 -10.916 0.161 1.00 90.69 130 GLN A C 1
ATOM 993 O O . GLN A 1 130 ? 5.995 -11.771 -0.708 1.00 90.69 130 GLN A O 1
ATOM 998 N N . ALA A 1 131 ? 5.893 -9.629 -0.041 1.00 89.19 131 ALA A N 1
ATOM 999 C CA . ALA A 1 131 ? 5.348 -9.093 -1.275 1.00 89.19 131 ALA A CA 1
ATOM 1000 C C . ALA A 1 131 ? 5.974 -7.734 -1.591 1.00 89.19 131 ALA A C 1
ATOM 1002 O O . ALA A 1 131 ? 6.442 -7.017 -0.705 1.00 89.19 131 ALA A O 1
ATOM 1003 N N . THR A 1 132 ? 5.945 -7.361 -2.867 1.00 87.25 132 THR A N 1
ATOM 1004 C CA . THR A 1 132 ? 6.362 -6.031 -3.305 1.00 87.25 132 THR A CA 1
ATOM 1005 C C . THR A 1 132 ? 5.146 -5.146 -3.548 1.00 87.25 132 THR A C 1
ATOM 1007 O O . THR A 1 132 ? 4.158 -5.591 -4.133 1.00 87.25 132 THR A O 1
ATOM 1010 N N . PHE A 1 133 ? 5.219 -3.889 -3.107 1.00 84.75 133 PHE A N 1
ATOM 1011 C CA . PHE A 1 133 ? 4.222 -2.871 -3.451 1.00 84.75 133 PHE A CA 1
ATOM 1012 C C . PHE A 1 133 ? 4.682 -1.955 -4.597 1.00 84.75 133 PHE A C 1
ATOM 1014 O O . PHE A 1 133 ? 3.855 -1.267 -5.188 1.00 84.75 133 PHE A O 1
ATOM 1021 N N . ASN A 1 134 ? 5.978 -1.991 -4.944 1.00 87.31 134 ASN A N 1
ATOM 1022 C CA . ASN A 1 134 ? 6.596 -1.146 -5.963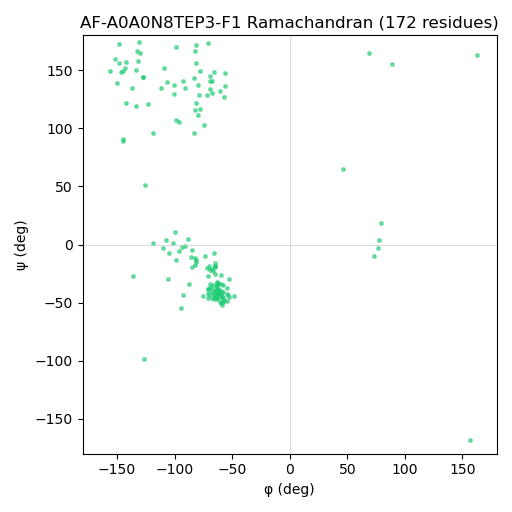 1.00 87.31 134 ASN A CA 1
ATOM 1023 C C . ASN A 1 134 ? 7.275 -1.992 -7.037 1.00 87.31 134 ASN A C 1
ATOM 1025 O O . ASN A 1 134 ? 8.221 -2.735 -6.766 1.00 87.31 134 ASN A O 1
ATOM 1029 N N . VAL A 1 135 ? 6.838 -1.811 -8.278 1.00 90.75 135 VAL A N 1
ATOM 1030 C CA . VAL A 1 135 ? 7.448 -2.438 -9.449 1.00 90.75 135 VAL A CA 1
ATOM 1031 C C . VAL A 1 135 ? 7.782 -1.385 -10.491 1.00 90.75 135 VAL A C 1
ATOM 1033 O O . VAL A 1 135 ? 7.028 -0.433 -10.694 1.00 90.75 135 VAL A O 1
ATOM 1036 N N . LEU A 1 136 ? 8.893 -1.591 -11.186 1.00 93.00 136 LEU A N 1
ATOM 1037 C CA . LEU A 1 136 ? 9.145 -0.942 -12.464 1.00 93.00 136 LEU A CA 1
ATOM 1038 C C . LEU A 1 136 ? 8.451 -1.737 -13.557 1.00 93.00 136 LEU A C 1
ATOM 1040 O O . LEU A 1 136 ? 8.409 -2.966 -13.501 1.00 93.00 136 LEU A O 1
ATOM 1044 N N . TYR A 1 137 ? 7.917 -1.049 -14.555 1.00 94.12 137 TYR A N 1
ATOM 1045 C CA . TYR A 1 137 ? 7.227 -1.682 -15.667 1.00 94.12 137 TYR A CA 1
ATOM 1046 C C . TYR A 1 137 ? 7.392 -0.883 -16.950 1.00 94.12 137 TYR A C 1
ATOM 1048 O O . TYR A 1 137 ? 7.630 0.322 -16.923 1.00 94.12 137 TYR A O 1
ATOM 1056 N N . THR A 1 138 ? 7.259 -1.563 -18.084 1.00 96.38 138 THR A N 1
ATOM 1057 C CA . THR A 1 138 ? 7.297 -0.939 -19.408 1.00 96.38 138 THR A CA 1
ATOM 1058 C C . THR A 1 138 ? 6.407 -1.693 -20.391 1.00 96.38 138 THR A C 1
ATOM 1060 O O . THR A 1 138 ? 5.853 -2.742 -20.066 1.00 96.38 138 THR A O 1
ATOM 1063 N N . THR A 1 139 ? 6.233 -1.140 -21.588 1.00 97.50 139 THR A N 1
ATOM 1064 C CA . THR A 1 139 ? 5.549 -1.816 -22.702 1.00 97.50 139 THR A CA 1
ATOM 1065 C C . THR A 1 139 ? 6.468 -2.842 -23.357 1.00 97.50 139 THR A C 1
ATOM 1067 O O . THR A 1 139 ? 7.677 -2.627 -23.432 1.00 97.50 139 THR A O 1
ATOM 1070 N N . GLU A 1 140 ? 5.893 -3.917 -23.895 1.00 97.62 140 GLU A N 1
ATOM 1071 C CA . GLU A 1 140 ? 6.628 -4.908 -24.693 1.00 97.62 140 GLU A CA 1
ATOM 1072 C C . GLU A 1 140 ? 7.391 -4.250 -25.849 1.00 97.62 140 GLU A C 1
ATOM 1074 O O . GLU A 1 140 ? 8.581 -4.490 -26.014 1.00 97.62 140 GLU A O 1
ATOM 1079 N N . LYS A 1 141 ? 6.753 -3.302 -26.550 1.00 97.69 141 LYS A N 1
ATOM 1080 C CA . LYS A 1 141 ? 7.384 -2.536 -27.631 1.00 97.69 141 LYS A CA 1
ATOM 1081 C C . LYS A 1 141 ? 8.683 -1.851 -27.193 1.00 97.69 141 LYS A C 1
ATOM 1083 O O . LYS A 1 141 ? 9.690 -1.954 -27.881 1.00 97.69 141 LYS A O 1
ATOM 1088 N N . PHE A 1 142 ? 8.675 -1.148 -26.056 1.00 97.75 142 PHE A N 1
ATOM 1089 C CA . PHE A 1 142 ? 9.879 -0.461 -25.578 1.00 97.75 142 PHE A CA 1
ATOM 1090 C C . PHE A 1 142 ? 11.000 -1.452 -25.249 1.00 97.75 142 PHE A C 1
ATOM 1092 O O . PHE A 1 142 ? 12.148 -1.188 -25.597 1.00 97.75 142 PHE A O 1
ATOM 1099 N N . HIS A 1 143 ? 10.670 -2.576 -24.607 1.00 97.31 143 HIS A N 1
ATOM 1100 C CA . HIS A 1 143 ? 11.627 -3.647 -24.328 1.00 97.31 143 HIS A CA 1
ATOM 1101 C C . HIS A 1 143 ? 12.248 -4.198 -25.623 1.00 97.31 143 HIS A C 1
ATOM 1103 O O . HIS A 1 143 ? 13.473 -4.223 -25.746 1.00 97.31 143 HIS A O 1
ATOM 1109 N N . ASP A 1 144 ? 11.413 -4.570 -26.595 1.00 97.44 144 ASP A N 1
ATOM 1110 C CA . ASP A 1 144 ? 11.842 -5.247 -27.823 1.00 97.44 144 ASP A CA 1
ATOM 1111 C C . ASP A 1 144 ? 12.624 -4.320 -28.765 1.00 97.44 144 ASP A C 1
ATOM 1113 O O . ASP A 1 144 ? 13.614 -4.732 -29.368 1.00 97.44 144 ASP A O 1
ATOM 1117 N N . GLU A 1 145 ? 12.222 -3.050 -28.870 1.00 98.38 145 GLU A N 1
ATOM 1118 C CA . GLU A 1 145 ? 12.873 -2.074 -29.753 1.00 98.38 145 GLU A CA 1
ATOM 1119 C C . GLU A 1 145 ? 14.132 -1.445 -29.137 1.00 98.38 145 GLU A C 1
ATOM 1121 O O . GLU A 1 145 ? 14.960 -0.893 -29.862 1.00 98.38 145 GLU A O 1
ATOM 1126 N N . ASN A 1 146 ? 14.318 -1.530 -27.813 1.00 98.19 146 ASN A N 1
ATOM 1127 C CA . ASN A 1 146 ? 15.434 -0.883 -27.112 1.00 98.19 146 ASN A CA 1
ATOM 1128 C C . ASN A 1 146 ? 16.252 -1.862 -26.249 1.00 98.19 146 ASN A C 1
ATOM 1130 O O . ASN A 1 146 ? 16.527 -1.556 -25.085 1.00 98.19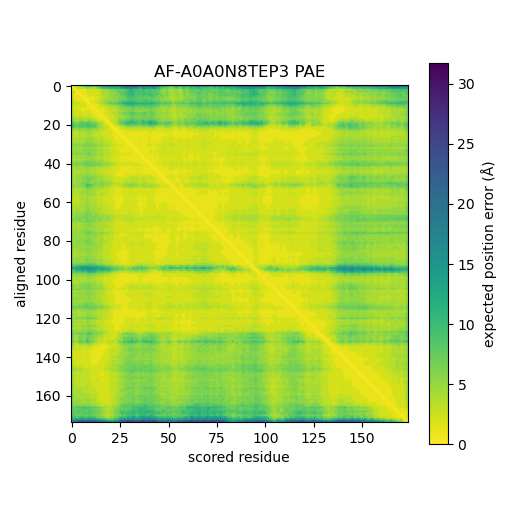 146 ASN A O 1
ATOM 1134 N N . PRO A 1 147 ? 16.724 -3.008 -26.780 1.00 97.31 147 PRO A N 1
ATOM 1135 C CA . PRO A 1 147 ? 17.332 -4.060 -25.963 1.00 97.31 147 PRO A CA 1
ATOM 1136 C C . PRO A 1 147 ? 18.608 -3.602 -25.241 1.00 97.31 147 PRO A C 1
ATOM 1138 O O . PRO A 1 147 ? 18.870 -4.023 -24.116 1.00 97.31 147 PRO A O 1
ATOM 1141 N N . ARG A 1 148 ? 19.395 -2.698 -25.845 1.00 98.25 148 ARG A N 1
ATOM 1142 C CA . ARG A 1 148 ? 20.606 -2.148 -25.206 1.00 98.25 148 ARG A CA 1
ATOM 1143 C C . ARG A 1 148 ? 20.260 -1.212 -24.052 1.00 98.25 148 ARG A C 1
ATOM 1145 O O . ARG A 1 148 ? 20.844 -1.340 -22.983 1.00 98.25 148 ARG A O 1
ATOM 1152 N N . THR A 1 149 ? 19.303 -0.309 -24.259 1.00 97.88 149 THR A N 1
ATOM 1153 C CA . THR A 1 149 ? 18.838 0.629 -23.227 1.00 97.88 149 THR A CA 1
ATOM 1154 C C . THR A 1 149 ? 18.171 -0.116 -22.082 1.00 97.88 149 THR A C 1
ATOM 1156 O O . THR A 1 149 ? 18.477 0.142 -20.923 1.00 97.88 149 THR A O 1
ATOM 1159 N N . TYR A 1 150 ? 17.307 -1.082 -22.403 1.00 97.62 150 TYR A N 1
ATOM 1160 C CA . TYR A 1 150 ? 16.662 -1.936 -21.417 1.00 97.62 150 TYR A CA 1
ATOM 1161 C C . TYR A 1 150 ? 17.695 -2.681 -20.572 1.00 97.62 150 TYR A C 1
ATOM 1163 O O . TYR A 1 150 ? 17.629 -2.640 -19.346 1.00 97.62 150 TYR A O 1
ATOM 1171 N N . LYS A 1 151 ? 18.686 -3.312 -21.218 1.00 97.25 151 LYS A N 1
ATOM 1172 C CA . LYS A 1 151 ? 19.738 -4.037 -20.506 1.00 97.25 151 LYS A CA 1
ATOM 1173 C C . LYS A 1 151 ? 20.597 -3.112 -19.646 1.00 97.25 151 LYS A C 1
ATOM 1175 O O . LYS A 1 151 ? 20.833 -3.441 -18.493 1.00 97.25 151 LYS A O 1
ATOM 1180 N N . ALA A 1 152 ? 21.012 -1.955 -20.164 1.00 97.94 152 ALA A N 1
ATOM 1181 C CA . ALA A 1 152 ? 21.780 -0.979 -19.391 1.00 97.94 152 ALA A CA 1
ATOM 1182 C C . ALA A 1 152 ? 21.008 -0.499 -18.151 1.00 97.94 152 ALA A C 1
ATOM 1184 O O . ALA A 1 152 ? 21.568 -0.428 -17.063 1.00 97.94 152 ALA A O 1
ATOM 1185 N N . PHE A 1 153 ? 19.708 -0.228 -18.299 1.00 96.56 153 PHE A N 1
ATOM 1186 C CA . PHE A 1 153 ? 18.843 0.142 -17.183 1.00 96.56 153 PHE A CA 1
ATOM 1187 C C . PHE A 1 153 ? 18.707 -0.992 -16.158 1.00 96.56 153 PHE A C 1
ATOM 1189 O O . PHE A 1 153 ? 18.831 -0.756 -14.960 1.00 96.56 153 PHE A O 1
ATOM 1196 N N . TYR A 1 154 ? 18.496 -2.229 -16.613 1.00 95.62 154 TYR A N 1
ATOM 1197 C CA . TYR A 1 154 ? 18.404 -3.392 -15.731 1.00 95.62 154 TYR A CA 1
ATOM 1198 C C . TYR A 1 154 ? 19.717 -3.661 -14.976 1.00 95.62 154 TYR A C 1
ATOM 1200 O O . TYR A 1 154 ? 19.696 -3.905 -13.770 1.00 95.62 154 TYR A O 1
ATOM 1208 N N . ASP A 1 155 ? 20.861 -3.564 -15.657 1.00 97.19 155 ASP A N 1
ATOM 1209 C CA . ASP A 1 155 ? 22.182 -3.718 -15.043 1.00 97.19 155 ASP A CA 1
ATOM 1210 C C . ASP A 1 155 ? 22.427 -2.622 -13.986 1.00 97.19 155 ASP A C 1
ATOM 1212 O O . ASP A 1 155 ? 22.910 -2.925 -12.894 1.00 97.19 155 ASP A O 1
ATOM 1216 N N . ALA A 1 156 ? 22.009 -1.378 -14.256 1.00 96.81 156 ALA A N 1
ATOM 1217 C CA . ALA A 1 156 ? 22.086 -0.277 -13.294 1.00 96.81 156 ALA A CA 1
ATOM 1218 C C . ALA A 1 156 ? 21.208 -0.511 -12.049 1.00 96.81 156 ALA A C 1
ATOM 1220 O O . ALA A 1 156 ? 21.612 -0.167 -10.940 1.00 96.81 156 ALA A O 1
ATOM 1221 N N . LEU A 1 157 ? 20.033 -1.143 -12.190 1.00 94.88 157 LEU A N 1
ATOM 1222 C CA . LEU A 1 157 ? 19.216 -1.544 -11.035 1.00 94.88 157 LEU A CA 1
ATOM 1223 C C . LEU A 1 157 ? 19.932 -2.589 -10.170 1.00 94.88 157 LEU A C 1
ATOM 1225 O O . LEU A 1 157 ? 19.911 -2.493 -8.942 1.00 94.88 157 LEU A O 1
ATOM 1229 N N . ALA A 1 158 ? 20.582 -3.572 -10.796 1.00 94.44 158 ALA A N 1
ATOM 1230 C CA . ALA A 1 158 ? 21.351 -4.587 -10.080 1.00 94.44 158 ALA A CA 1
ATOM 1231 C C . ALA A 1 158 ? 22.586 -3.990 -9.381 1.00 94.44 158 ALA A C 1
ATOM 1233 O O . ALA A 1 158 ? 22.961 -4.427 -8.292 1.00 94.44 158 ALA A O 1
ATOM 1234 N N . GLU A 1 159 ? 23.222 -2.984 -9.983 1.00 96.06 159 GLU A N 1
ATOM 1235 C CA . GLU A 1 159 ? 24.300 -2.222 -9.353 1.00 96.06 159 GLU A CA 1
ATOM 1236 C C . GLU A 1 159 ? 23.797 -1.412 -8.151 1.00 96.06 159 GLU A C 1
ATOM 1238 O O . GLU A 1 159 ? 24.373 -1.511 -7.067 1.00 96.06 159 GLU A O 1
ATOM 1243 N N . ALA A 1 160 ? 22.678 -0.697 -8.296 1.00 93.88 160 ALA A N 1
ATOM 1244 C CA . ALA A 1 160 ? 22.061 0.048 -7.202 1.00 93.88 160 ALA A CA 1
ATOM 1245 C C . ALA A 1 160 ? 21.714 -0.861 -6.009 1.00 93.88 160 ALA A C 1
ATOM 1247 O O . ALA A 1 160 ? 21.983 -0.506 -4.861 1.00 93.88 160 ALA A O 1
ATOM 1248 N N . GLU A 1 161 ? 21.195 -2.069 -6.256 1.00 93.25 161 GLU A N 1
ATOM 1249 C CA . GLU A 1 161 ? 20.939 -3.050 -5.195 1.00 93.25 161 GLU A CA 1
ATOM 1250 C C . GLU A 1 161 ? 22.227 -3.432 -4.441 1.00 93.25 161 GLU A C 1
ATOM 1252 O O . GLU A 1 161 ? 22.220 -3.536 -3.211 1.00 93.25 161 GLU A O 1
ATOM 1257 N N . LYS A 1 162 ? 23.346 -3.620 -5.153 1.00 94.81 162 LYS A N 1
ATOM 1258 C CA . LYS A 1 162 ? 24.645 -3.921 -4.528 1.00 94.81 162 LYS A CA 1
ATOM 1259 C C . LYS A 1 162 ? 25.134 -2.765 -3.664 1.00 94.81 162 LYS A C 1
ATOM 1261 O O . LYS A 1 162 ? 25.589 -3.019 -2.552 1.00 94.81 162 LYS A O 1
ATOM 1266 N N . ILE A 1 163 ? 25.002 -1.527 -4.141 1.00 94.50 163 ILE A N 1
ATOM 1267 C CA . ILE A 1 163 ? 25.371 -0.320 -3.387 1.00 94.50 163 ILE A CA 1
ATOM 1268 C C . ILE A 1 163 ? 24.558 -0.242 -2.088 1.00 94.50 163 ILE A C 1
ATOM 1270 O O . ILE A 1 163 ? 25.135 -0.147 -1.008 1.00 94.50 163 ILE A O 1
ATOM 1274 N N . ILE A 1 164 ? 23.230 -0.390 -2.173 1.00 92.62 164 ILE A N 1
ATOM 1275 C CA . ILE A 1 164 ? 22.334 -0.363 -1.004 1.00 92.62 164 ILE A CA 1
ATOM 1276 C C . ILE A 1 164 ? 22.684 -1.475 -0.003 1.00 92.62 164 ILE A C 1
ATOM 1278 O O . ILE A 1 164 ? 22.643 -1.267 1.209 1.00 92.62 164 ILE A O 1
ATOM 1282 N N . LYS A 1 165 ? 23.023 -2.678 -0.487 1.00 91.94 165 LYS A N 1
ATOM 1283 C CA . LYS A 1 165 ? 23.421 -3.800 0.380 1.00 91.94 165 LYS A CA 1
ATOM 1284 C C . LYS A 1 165 ? 24.772 -3.576 1.054 1.00 91.94 165 LYS A C 1
ATOM 1286 O O . LYS A 1 165 ? 24.943 -4.051 2.176 1.00 91.94 165 LYS A O 1
ATOM 1291 N N . ALA A 1 166 ? 25.702 -2.904 0.379 1.00 96.06 166 ALA A N 1
ATOM 1292 C CA . ALA A 1 166 ? 27.035 -2.628 0.896 1.00 96.06 166 ALA A CA 1
ATOM 1293 C C . ALA A 1 166 ? 27.014 -1.587 2.025 1.00 96.06 166 ALA A C 1
ATOM 1295 O O . ALA A 1 166 ? 27.728 -1.766 3.008 1.00 96.06 166 ALA A O 1
ATOM 1296 N N . ASP A 1 167 ? 26.172 -0.553 1.920 1.00 93.31 167 ASP A N 1
ATOM 1297 C CA . ASP A 1 167 ? 26.070 0.505 2.930 1.00 93.31 167 ASP A CA 1
ATOM 1298 C C . ASP A 1 167 ? 24.625 1.009 3.092 1.00 93.31 167 ASP A C 1
ATOM 1300 O O . ASP A 1 167 ? 24.169 1.953 2.443 1.00 93.31 167 ASP A O 1
ATOM 1304 N N . LYS A 1 168 ? 23.878 0.349 3.985 1.00 90.69 168 LYS A N 1
ATOM 1305 C CA . LYS A 1 168 ? 22.487 0.717 4.286 1.00 90.69 168 LYS A CA 1
ATOM 1306 C C . LYS A 1 168 ? 22.368 2.088 4.967 1.00 90.69 168 LYS A C 1
ATOM 1308 O O . LYS A 1 168 ? 21.451 2.814 4.592 1.00 90.69 168 LYS A O 1
ATOM 1313 N N . PRO A 1 169 ? 23.222 2.457 5.949 1.00 91.94 169 PRO A N 1
ATOM 1314 C CA . PRO A 1 169 ? 23.208 3.805 6.514 1.00 91.94 169 PRO A CA 1
ATOM 1315 C C . PRO A 1 169 ? 23.414 4.899 5.468 1.00 91.94 169 PRO A C 1
ATOM 1317 O O . PRO A 1 169 ? 22.627 5.841 5.440 1.00 91.94 169 PRO A O 1
ATOM 1320 N N . ALA A 1 170 ? 24.406 4.766 4.582 1.00 90.00 170 ALA A N 1
ATOM 1321 C CA . ALA A 1 170 ? 24.623 5.742 3.516 1.00 90.00 170 ALA A CA 1
ATOM 1322 C C . ALA A 1 170 ? 23.434 5.794 2.547 1.00 90.00 170 ALA A C 1
ATOM 1324 O O . ALA A 1 170 ? 22.990 6.877 2.183 1.00 90.00 170 ALA A O 1
ATOM 1325 N N . ALA A 1 171 ? 22.854 4.642 2.192 1.00 87.31 171 ALA A N 1
ATOM 1326 C CA . ALA A 1 171 ? 21.659 4.582 1.347 1.00 87.31 171 ALA A CA 1
ATOM 1327 C C . ALA A 1 171 ? 20.398 5.196 1.990 1.00 87.31 171 ALA A C 1
ATOM 1329 O O . ALA A 1 171 ? 19.438 5.491 1.281 1.00 87.31 171 ALA A O 1
ATOM 1330 N N . ALA A 1 172 ? 20.380 5.362 3.315 1.00 84.62 172 ALA A N 1
ATOM 1331 C CA . ALA A 1 172 ? 19.277 5.961 4.061 1.00 84.62 172 ALA A CA 1
ATOM 1332 C C . ALA A 1 172 ? 19.471 7.462 4.353 1.00 84.62 172 ALA A C 1
ATOM 1334 O O . ALA A 1 172 ? 18.557 8.080 4.899 1.00 84.62 172 ALA A O 1
ATOM 1335 N N . GLN A 1 173 ? 20.627 8.051 4.021 1.00 81.75 173 GLN A N 1
ATOM 1336 C CA . GLN A 1 173 ? 20.844 9.494 4.150 1.00 81.75 173 GLN A CA 1
ATOM 1337 C C . GLN A 1 173 ? 20.052 10.247 3.072 1.00 81.75 173 GLN A C 1
ATOM 1339 O O . GLN A 1 173 ? 20.142 9.928 1.887 1.00 81.75 173 GLN A O 1
ATOM 1344 N N . THR A 1 174 ? 19.279 11.246 3.499 1.00 58.16 174 THR A N 1
ATOM 1345 C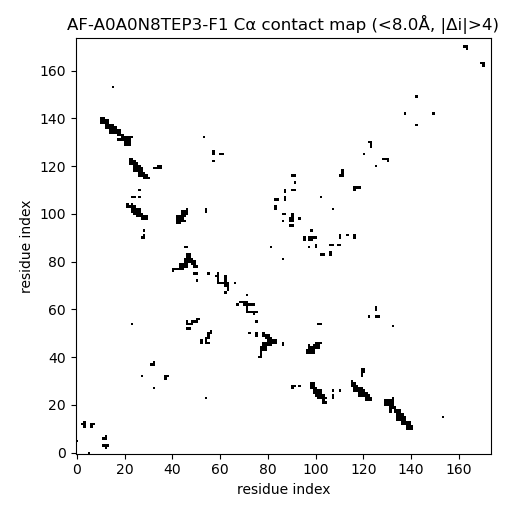 CA . THR A 1 174 ? 18.448 12.125 2.657 1.00 58.16 174 THR A CA 1
ATOM 1346 C C . THR A 1 174 ? 18.826 13.577 2.850 1.00 58.16 174 THR A C 1
ATOM 1348 O O . THR A 1 174 ? 19.011 13.948 4.033 1.00 58.16 174 THR A O 1
#

Nearest PDB structures (foldseek):
  6lki-assembly1_A  TM=6.168E-01  e=1.278E-02  Staphylococcus aureus
  4z9n-assembly3_F  TM=5.935E-01  e=1.001E-02  Brucella ovis ATCC 25840
  1xc1-assembly5_E  TM=4.249E-01  e=1.131E-02  Neisseria gonorrhoeae
  4uq6-assembly1_D  TM=5.991E-01  e=3.902E-01  Rattus norvegicus
  4uqk-assembly1_C  TM=5.735E-01  e=3.671E-01  Rattus norvegicus

Sequence (174 aa):
MTIWDRTKGKQNVKAIASLGSMPNYLLTNNPNVKTIKDFTDKDRIAVPAAGVGFQSRTLQIETAKLFGNDNYKKFDNISVSLAHPDATAALLAGGSEINSHFSSPPFQYQALENPNVHKVLSSYDVLGGQATFNVLYTTEKFHDENPRTYKAFYDALAEAEKIIKADKPAAAQT

Solvent-accessible surface area (backbone atoms only — not comparable to full-atom values): 9734 Å² total; per-residue (Å²): 134,56,71,55,68,74,20,61,94,68,55,36,54,43,80,74,45,73,77,48,74,59,66,33,36,34,33,30,47,48,89,80,48,66,42,80,85,54,64,53,91,82,47,22,35,26,22,71,38,51,76,68,30,74,58,37,51,49,51,25,54,46,34,18,74,76,65,37,71,93,38,24,58,67,62,44,83,32,35,39,65,34,53,66,70,58,39,42,51,38,41,70,70,49,94,51,71,43,34,25,31,49,33,42,79,68,52,47,58,62,42,53,72,39,89,65,32,45,77,48,46,48,45,29,73,64,70,75,40,92,49,62,86,44,67,45,66,48,38,47,62,59,48,70,78,30,55,68,61,49,48,53,52,53,53,50,51,57,49,50,52,50,51,41,70,74,37,54,70,68,65,67,64,128

Mean predicted aligned error: 4.1 Å

Organism: NCBI:txid251703